Protein AF-A0A7W4C6A5-F1 (afdb_monomer)

Secondary structure (DSSP, 8-state):
---SHHHHHHHHHHHHHHHHTTSPP--HHHHHHHHHHHHH-GGGHHHHHTT--GGG-SSHHHHHHHHHHHHHHHH-

Nearest PDB structures (foldseek):
  7t22-assembly1_F  TM=9.892E-01  e=1.831E-03  Escherichia coli K-12
  8a3v-assembly1_A  TM=8.988E-01  e=1.202E-03  Vibrio cholerae

Radius of gyration: 19.93 Å; Cα contacts (8 Å, |Δi|>4): 23; chains: 1; bounding box: 57×23×45 Å

Structure (mmCIF, N/CA/C/O backbone):
data_AF-A0A7W4C6A5-F1
#
_entry.id   AF-A0A7W4C6A5-F1
#
loop_
_atom_site.group_PDB
_atom_site.id
_atom_site.type_symbol
_atom_site.label_atom_id
_atom_site.label_alt_id
_atom_site.label_comp_id
_atom_site.label_asym_id
_atom_site.label_entity_id
_atom_site.label_seq_id
_atom_site.pdbx_PDB_ins_code
_atom_site.Cartn_x
_atom_site.Cartn_y
_atom_site.Cartn_z
_atom_site.occupancy
_atom_site.B_iso_or_equiv
_atom_site.auth_seq_id
_atom_site.auth_comp_id
_atom_site.auth_asym_id
_atom_site.auth_atom_id
_atom_site.pdbx_PDB_model_num
ATOM 1 N N . MET A 1 1 ? 46.942 -14.336 -28.735 1.00 57.16 1 MET A N 1
ATOM 2 C CA . MET A 1 1 ? 45.825 -14.910 -27.949 1.00 57.16 1 MET A CA 1
ATOM 3 C C . MET A 1 1 ? 45.160 -13.813 -27.112 1.00 57.16 1 MET A C 1
ATOM 5 O O . MET A 1 1 ? 45.542 -13.667 -25.962 1.00 57.16 1 MET A O 1
ATOM 9 N N . SER A 1 2 ? 44.220 -13.008 -27.646 1.00 58.75 2 SER A N 1
ATOM 10 C CA . SER A 1 2 ? 43.496 -12.008 -26.810 1.00 58.75 2 SER A CA 1
ATOM 11 C C . SER A 1 2 ? 42.165 -11.455 -27.367 1.00 58.75 2 SER A C 1
ATOM 13 O O . SER A 1 2 ? 41.694 -10.450 -26.856 1.00 58.75 2 SER A O 1
ATOM 15 N N . GLN A 1 3 ? 41.522 -12.044 -28.388 1.00 60.09 3 GLN A N 1
ATOM 16 C CA . GLN A 1 3 ? 40.284 -11.456 -28.962 1.00 60.09 3 GLN A CA 1
ATOM 17 C C . GLN A 1 3 ? 38.965 -12.146 -28.551 1.00 60.09 3 GLN A C 1
ATOM 19 O O . GLN A 1 3 ? 37.892 -11.739 -28.983 1.00 60.09 3 GLN A O 1
ATOM 24 N N . GLN A 1 4 ? 38.994 -13.152 -27.670 1.00 58.91 4 GLN A N 1
ATOM 25 C CA . GLN A 1 4 ? 37.783 -13.907 -27.292 1.00 58.91 4 GLN A CA 1
ATOM 26 C C . GLN A 1 4 ? 36.895 -13.221 -26.226 1.00 58.91 4 GLN A C 1
ATOM 28 O O . GLN A 1 4 ? 35.734 -13.596 -26.065 1.00 58.91 4 GLN A O 1
ATOM 33 N N . GLY A 1 5 ? 37.374 -12.188 -25.520 1.00 57.06 5 GLY A N 1
ATOM 34 C CA . GLY A 1 5 ? 36.627 -11.548 -24.420 1.00 57.06 5 GLY A CA 1
ATOM 35 C C . GLY A 1 5 ? 35.455 -10.652 -24.856 1.00 57.06 5 GLY A C 1
ATOM 36 O O . GLY A 1 5 ? 34.396 -10.659 -24.225 1.00 57.06 5 GLY A O 1
ATOM 37 N N . ALA A 1 6 ? 35.603 -9.923 -25.967 1.00 61.47 6 ALA A N 1
ATOM 38 C CA . ALA A 1 6 ? 34.640 -8.904 -26.409 1.00 61.47 6 ALA A CA 1
ATOM 39 C C . ALA A 1 6 ? 33.340 -9.482 -27.010 1.00 61.47 6 ALA A C 1
ATOM 41 O O . ALA A 1 6 ? 32.292 -8.833 -27.005 1.00 61.4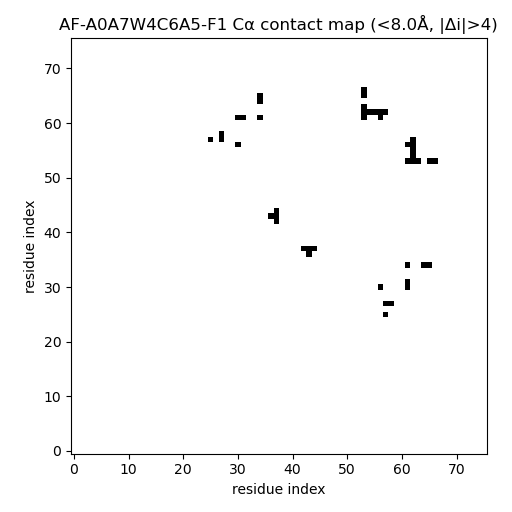7 6 ALA A O 1
ATOM 42 N N . PHE A 1 7 ? 33.370 -10.718 -27.520 1.00 59.84 7 PHE A N 1
ATOM 43 C CA . PHE A 1 7 ? 32.178 -11.390 -28.052 1.00 59.84 7 PHE A CA 1
ATOM 44 C C . PHE A 1 7 ? 31.232 -11.856 -26.930 1.00 59.84 7 PHE A C 1
ATOM 46 O O . PHE A 1 7 ? 30.022 -11.658 -27.016 1.00 59.84 7 PHE A O 1
ATOM 53 N N . LYS A 1 8 ? 31.780 -12.373 -25.822 1.00 60.12 8 LYS A N 1
ATOM 54 C CA . LYS A 1 8 ? 31.003 -12.866 -24.670 1.00 60.12 8 LYS A CA 1
ATOM 55 C C . LYS A 1 8 ? 30.355 -11.740 -23.849 1.00 60.12 8 LYS A C 1
ATOM 57 O O . LYS A 1 8 ? 29.315 -11.958 -23.231 1.00 60.12 8 LYS A O 1
ATOM 62 N N . ALA A 1 9 ? 30.958 -10.549 -23.830 1.00 60.69 9 ALA A N 1
ATOM 63 C CA . ALA A 1 9 ? 30.407 -9.373 -23.149 1.00 60.69 9 ALA A CA 1
ATOM 64 C C . ALA A 1 9 ? 29.152 -8.831 -23.860 1.00 60.69 9 ALA A C 1
ATOM 66 O O . ALA A 1 9 ? 28.117 -8.653 -23.223 1.00 60.69 9 ALA A O 1
ATOM 67 N N . ARG A 1 10 ? 29.213 -8.684 -25.192 1.00 61.91 10 ARG A N 1
ATOM 68 C CA . ARG A 1 10 ? 28.076 -8.239 -26.020 1.00 61.91 1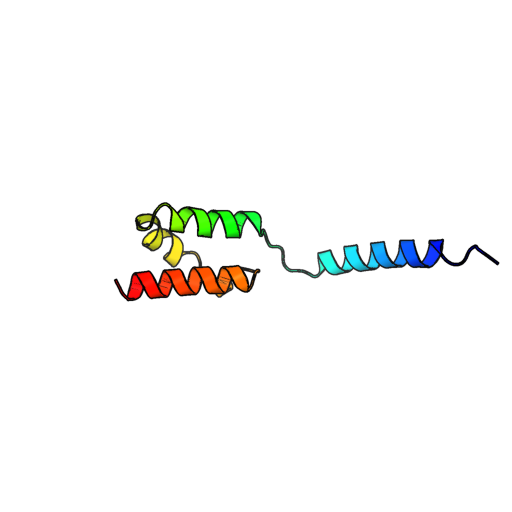0 ARG A CA 1
ATOM 69 C C . ARG A 1 10 ? 26.910 -9.228 -26.033 1.00 61.91 10 ARG A C 1
ATOM 71 O O . ARG A 1 10 ? 25.768 -8.824 -26.219 1.00 61.91 10 ARG A O 1
ATOM 78 N N . ASN A 1 11 ? 27.183 -10.524 -25.866 1.00 65.31 11 ASN A N 1
ATOM 79 C CA . ASN A 1 11 ? 26.117 -11.523 -25.799 1.00 65.31 11 ASN A CA 1
ATOM 80 C C . ASN A 1 11 ? 25.341 -11.435 -24.481 1.00 65.31 11 ASN A C 1
ATOM 82 O O . ASN A 1 11 ? 24.120 -11.377 -24.501 1.00 65.31 11 ASN A O 1
ATOM 86 N N . ARG A 1 12 ? 26.051 -11.288 -23.354 1.00 63.16 12 ARG A N 1
ATOM 87 C CA . ARG A 1 12 ? 25.421 -11.136 -22.035 1.00 63.16 12 ARG A CA 1
ATOM 88 C C . ARG A 1 12 ? 24.502 -9.919 -21.935 1.00 63.16 12 ARG A C 1
ATOM 90 O O . ARG A 1 12 ? 23.452 -10.027 -21.320 1.00 63.16 12 ARG A O 1
ATOM 97 N N . GLN A 1 13 ? 24.874 -8.784 -22.529 1.00 65.94 13 GLN A N 1
ATOM 98 C CA . GLN A 1 13 ? 24.027 -7.584 -22.508 1.00 65.94 13 GLN A CA 1
ATOM 99 C C . GLN A 1 13 ? 22.705 -7.792 -23.257 1.00 65.94 13 GLN A C 1
ATOM 101 O O . GLN A 1 13 ? 21.653 -7.470 -22.716 1.00 65.94 13 GLN A O 1
ATOM 106 N N . ARG A 1 14 ? 22.744 -8.417 -24.442 1.00 66.50 14 ARG A N 1
ATOM 107 C CA . ARG A 1 14 ? 21.528 -8.739 -25.207 1.00 66.50 14 ARG A CA 1
ATOM 108 C C . ARG A 1 14 ? 20.624 -9.732 -24.474 1.00 66.50 14 ARG A C 1
ATOM 110 O O . ARG A 1 14 ? 19.413 -9.552 -24.465 1.00 66.50 14 ARG A O 1
ATOM 117 N N . ASP A 1 15 ? 21.200 -10.737 -23.816 1.00 68.25 15 ASP A N 1
ATOM 118 C CA . ASP A 1 15 ? 20.426 -11.731 -23.062 1.00 68.25 15 ASP A CA 1
ATOM 119 C C . ASP A 1 15 ? 19.694 -11.107 -21.852 1.00 68.25 15 ASP A C 1
ATOM 121 O O . ASP A 1 15 ? 18.560 -11.482 -21.552 1.00 68.25 15 ASP A O 1
ATOM 125 N N . VAL A 1 16 ? 20.306 -10.127 -21.171 1.00 70.31 16 VAL A N 1
ATOM 126 C CA . VAL A 1 16 ? 19.676 -9.377 -20.062 1.00 70.31 16 VAL A CA 1
ATOM 127 C C . VAL A 1 16 ? 18.506 -8.531 -20.563 1.00 70.31 16 VAL A C 1
ATOM 129 O O . VAL A 1 16 ? 17.432 -8.554 -19.966 1.00 70.31 16 VAL A O 1
ATOM 132 N N . GLU A 1 17 ? 18.695 -7.829 -21.676 1.00 68.44 17 GLU A N 1
ATOM 133 C CA . GLU A 1 17 ? 17.687 -6.947 -22.268 1.00 68.44 17 GLU A CA 1
ATOM 134 C C . GLU A 1 17 ? 16.465 -7.737 -22.773 1.00 68.44 17 GLU A C 1
ATOM 136 O O . GLU A 1 17 ? 15.322 -7.370 -22.506 1.00 68.44 17 GLU A O 1
ATOM 141 N N . VAL A 1 18 ? 16.687 -8.902 -23.393 1.00 69.94 18 VAL A N 1
ATOM 142 C CA . VAL A 1 18 ? 15.603 -9.803 -23.823 1.00 69.94 18 VAL A CA 1
ATOM 143 C C . VAL A 1 18 ? 14.873 -10.436 -22.633 1.00 69.94 18 VAL A C 1
ATOM 145 O O . VAL A 1 18 ? 13.663 -10.651 -22.697 1.00 69.94 18 VAL A O 1
ATOM 148 N N . ASN A 1 19 ? 15.569 -10.728 -21.531 1.00 68.00 19 ASN A N 1
ATOM 149 C CA . ASN A 1 19 ? 14.922 -11.227 -20.315 1.00 68.00 19 ASN A CA 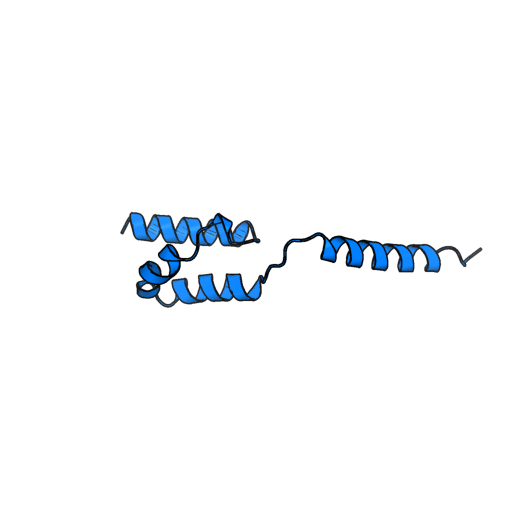1
ATOM 150 C C . ASN A 1 19 ? 14.083 -10.150 -19.613 1.00 68.00 19 ASN A C 1
ATOM 152 O O . ASN A 1 19 ? 13.038 -10.483 -19.057 1.00 68.00 19 ASN A O 1
ATOM 156 N N . ALA A 1 20 ? 14.478 -8.875 -19.690 1.00 66.62 20 ALA A N 1
ATOM 157 C CA . ALA A 1 20 ? 13.682 -7.764 -19.169 1.00 66.62 20 ALA A CA 1
ATOM 158 C C . ALA A 1 20 ?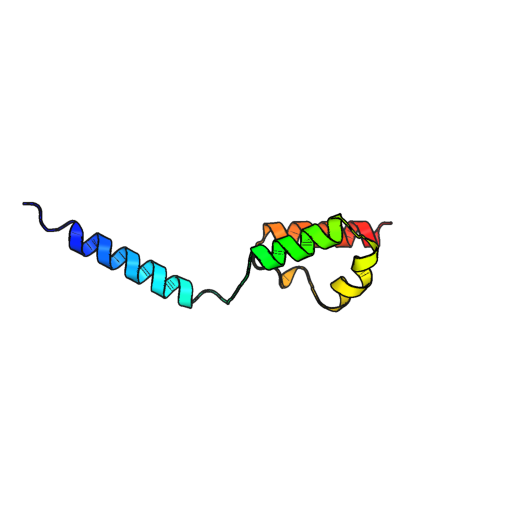 12.331 -7.618 -19.894 1.00 66.62 20 ALA A C 1
ATOM 160 O O . ALA A 1 20 ? 11.331 -7.310 -19.256 1.00 66.62 20 ALA A O 1
ATOM 161 N N . LEU A 1 21 ? 12.269 -7.938 -21.193 1.00 70.75 21 LEU A N 1
ATOM 162 C CA . LEU A 1 21 ? 11.020 -7.950 -21.972 1.00 70.75 21 LEU A CA 1
ATOM 163 C C . LEU A 1 21 ? 10.052 -9.081 -21.580 1.00 70.75 21 LEU A C 1
ATOM 165 O O . LEU A 1 21 ? 8.874 -9.023 -21.924 1.00 70.75 21 LEU A O 1
ATOM 169 N N . LYS A 1 22 ? 10.534 -10.127 -20.896 1.00 76.12 22 LYS A N 1
ATOM 170 C CA . LYS A 1 22 ? 9.706 -11.256 -20.432 1.00 76.12 22 LYS A CA 1
ATOM 171 C C . LYS A 1 22 ? 9.129 -11.040 -19.036 1.00 76.12 22 LYS A C 1
ATOM 173 O O . LYS A 1 22 ? 8.292 -11.831 -18.604 1.00 76.12 22 LYS A O 1
ATOM 178 N N . LEU A 1 23 ? 9.600 -10.023 -18.318 1.00 75.81 23 LEU A N 1
ATOM 179 C CA . LEU A 1 23 ? 9.052 -9.668 -17.020 1.00 75.81 23 LEU A CA 1
ATOM 180 C C . LEU A 1 23 ? 7.743 -8.905 -17.229 1.00 75.81 23 LEU A C 1
ATOM 182 O O . LEU A 1 23 ? 7.702 -7.997 -18.062 1.00 75.81 23 LEU A O 1
ATOM 186 N N . PRO A 1 24 ? 6.677 -9.244 -16.487 1.00 76.94 24 PRO A N 1
ATOM 187 C CA . PRO A 1 24 ? 5.483 -8.422 -16.504 1.00 76.94 24 PRO A CA 1
ATOM 188 C C . PRO A 1 24 ? 5.848 -6.985 -16.087 1.00 76.94 24 PRO A C 1
ATOM 190 O O . PRO A 1 24 ? 6.720 -6.790 -15.224 1.00 76.94 24 PRO A O 1
ATOM 193 N N . PRO A 1 25 ? 5.226 -5.973 -16.717 1.00 83.81 25 PRO A N 1
ATOM 194 C CA . PRO A 1 25 ? 5.478 -4.582 -16.380 1.00 83.81 25 PRO A CA 1
ATOM 195 C C . PRO A 1 25 ? 5.143 -4.349 -14.905 1.00 83.81 25 PRO A C 1
ATOM 197 O O . PRO A 1 25 ? 4.079 -4.738 -14.433 1.00 83.81 25 PRO A O 1
ATOM 200 N N . HIS A 1 26 ? 6.071 -3.733 -14.180 1.00 92.00 26 HIS A N 1
ATOM 201 C CA . HIS A 1 26 ? 5.943 -3.424 -12.759 1.00 92.00 26 HIS A CA 1
ATOM 202 C C . HIS A 1 26 ? 6.637 -2.093 -12.459 1.00 92.00 26 HIS A C 1
ATOM 204 O O . HIS A 1 26 ? 7.520 -1.664 -13.205 1.00 92.00 26 HIS A O 1
ATOM 210 N N . SER A 1 27 ? 6.256 -1.449 -11.356 1.00 96.50 27 SER A N 1
ATOM 211 C CA . SER A 1 27 ? 6.915 -0.237 -10.866 1.00 96.50 27 SER A CA 1
ATOM 212 C C . SER A 1 27 ? 7.142 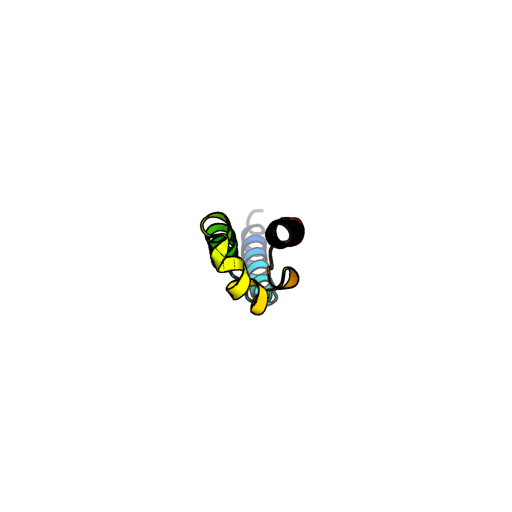-0.333 -9.362 1.00 96.50 27 SER A C 1
ATOM 214 O O . SER A 1 27 ? 6.216 -0.191 -8.568 1.00 96.50 27 SER A O 1
ATOM 216 N N . ILE A 1 28 ? 8.401 -0.545 -8.972 1.00 96.75 28 ILE A N 1
ATOM 217 C CA . ILE A 1 28 ? 8.808 -0.589 -7.559 1.00 96.75 28 ILE A CA 1
ATOM 218 C C . ILE A 1 28 ? 8.552 0.756 -6.866 1.00 96.75 28 ILE A C 1
ATOM 220 O O . ILE A 1 28 ? 8.177 0.781 -5.699 1.00 96.75 28 ILE A O 1
ATOM 224 N N . GLU A 1 29 ? 8.713 1.866 -7.584 1.00 97.94 29 GLU A N 1
ATOM 225 C CA . GLU A 1 29 ? 8.456 3.214 -7.068 1.00 97.94 29 GLU A CA 1
ATOM 226 C C . GLU A 1 29 ? 6.964 3.447 -6.779 1.00 97.94 29 GLU A C 1
ATOM 228 O O . GLU A 1 29 ? 6.609 4.007 -5.739 1.00 97.94 29 GLU A O 1
ATOM 233 N N . ALA A 1 30 ? 6.076 2.964 -7.655 1.00 97.00 30 ALA A N 1
ATOM 234 C CA . ALA A 1 30 ? 4.635 3.025 -7.415 1.00 97.00 30 ALA A CA 1
ATOM 235 C C . ALA A 1 30 ? 4.243 2.188 -6.188 1.00 97.00 30 ALA A C 1
ATOM 237 O O . ALA A 1 30 ? 3.514 2.671 -5.324 1.00 97.00 30 ALA A O 1
ATOM 238 N N . GLU A 1 31 ? 4.788 0.974 -6.063 1.00 98.19 31 GLU A N 1
ATOM 239 C CA . GLU A 1 31 ? 4.574 0.124 -4.886 1.00 98.19 31 GLU A CA 1
ATOM 240 C C . GLU A 1 31 ? 5.022 0.818 -3.588 1.00 98.19 31 GLU A C 1
ATOM 242 O O . GLU A 1 31 ? 4.281 0.845 -2.606 1.00 98.19 31 GLU A O 1
ATOM 247 N N . GLN A 1 32 ? 6.212 1.427 -3.585 1.00 98.50 32 GLN A N 1
ATOM 248 C CA . GLN A 1 32 ? 6.717 2.188 -2.437 1.00 98.50 32 GLN A CA 1
ATOM 249 C C . GLN A 1 32 ? 5.826 3.384 -2.096 1.00 98.50 32 GLN A C 1
ATOM 251 O O . GLN A 1 32 ? 5.605 3.654 -0.917 1.00 98.50 32 GLN A O 1
ATOM 256 N N . SER A 1 33 ? 5.293 4.073 -3.106 1.00 97.88 33 SER A N 1
ATOM 257 C CA . SER A 1 33 ? 4.403 5.221 -2.915 1.00 97.88 33 SER A CA 1
ATOM 258 C C . SER A 1 33 ? 3.091 4.817 -2.242 1.00 97.88 33 SER A C 1
ATOM 260 O O . SER A 1 33 ? 2.638 5.509 -1.334 1.00 97.88 33 SER A O 1
ATOM 262 N N . VAL A 1 34 ? 2.512 3.675 -2.629 1.00 97.50 34 VAL A N 1
ATOM 263 C CA . VAL A 1 34 ? 1.298 3.136 -1.992 1.00 97.50 34 VAL A CA 1
ATOM 264 C C . VAL A 1 34 ? 1.566 2.778 -0.532 1.00 97.50 34 VAL A C 1
ATOM 266 O O . VAL A 1 34 ? 0.845 3.236 0.353 1.00 97.50 34 VAL A O 1
ATOM 269 N N . LEU A 1 35 ? 2.621 2.000 -0.268 1.00 98.38 35 LEU A N 1
ATOM 270 C CA . LEU A 1 35 ? 2.965 1.593 1.097 1.00 98.38 35 LEU A CA 1
ATOM 271 C C . LEU A 1 35 ? 3.276 2.802 1.983 1.00 98.38 35 LEU A C 1
ATOM 273 O O . LEU A 1 35 ? 2.757 2.903 3.090 1.00 98.38 35 LEU A O 1
ATOM 277 N N . GLY A 1 36 ? 4.094 3.732 1.487 1.00 98.12 36 GLY A N 1
ATOM 278 C CA . GLY A 1 36 ? 4.446 4.950 2.207 1.00 98.12 36 GLY A CA 1
ATOM 279 C C . GLY A 1 36 ? 3.230 5.834 2.479 1.00 98.12 36 GLY A C 1
ATOM 280 O O . GLY A 1 36 ? 3.086 6.332 3.590 1.00 98.12 36 GLY A O 1
ATOM 281 N N . GLY A 1 37 ? 2.327 5.975 1.506 1.00 97.50 37 GLY A N 1
ATOM 282 C CA . GLY A 1 37 ? 1.080 6.721 1.671 1.00 97.50 37 GLY A CA 1
A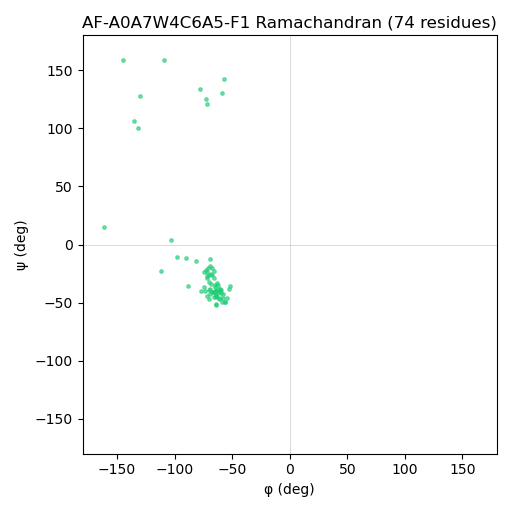TOM 283 C C . GLY A 1 37 ? 0.209 6.155 2.791 1.00 97.50 37 GLY A C 1
ATOM 284 O O . GLY A 1 37 ? -0.175 6.891 3.693 1.00 97.50 37 GLY A O 1
ATOM 285 N N . LEU A 1 38 ? -0.021 4.840 2.792 1.00 97.12 38 LEU A N 1
ATOM 286 C CA . LEU A 1 38 ? -0.812 4.170 3.830 1.00 97.12 38 LEU A CA 1
ATOM 287 C C . LEU A 1 38 ? -0.138 4.167 5.212 1.00 97.12 38 LEU A C 1
ATOM 289 O O . LEU A 1 38 ? -0.819 4.098 6.230 1.00 97.12 38 LEU A O 1
ATOM 293 N N . MET A 1 39 ? 1.195 4.239 5.275 1.00 96.12 39 MET A N 1
ATOM 294 C CA . MET A 1 39 ? 1.917 4.405 6.544 1.00 96.12 39 MET A CA 1
ATOM 295 C C . MET A 1 39 ? 1.764 5.814 7.132 1.00 96.12 39 MET A C 1
ATOM 297 O O . MET A 1 39 ? 1.894 5.980 8.344 1.00 96.12 39 MET A O 1
ATOM 301 N N . LEU A 1 40 ? 1.533 6.823 6.289 1.00 97.31 40 LEU A N 1
ATOM 302 C CA . LEU A 1 40 ? 1.339 8.214 6.706 1.00 97.31 40 LEU A CA 1
ATOM 303 C C . LEU A 1 40 ? -0.129 8.527 7.019 1.00 97.31 40 LEU A C 1
ATOM 305 O O . LEU A 1 40 ? -0.396 9.308 7.929 1.00 97.31 40 LEU A O 1
ATOM 309 N N . ASP A 1 41 ? -1.055 7.929 6.272 1.00 96.50 41 ASP A N 1
ATOM 310 C CA . ASP A 1 41 ? -2.496 8.137 6.391 1.00 96.50 41 ASP A CA 1
ATOM 311 C C . ASP A 1 41 ? -3.227 6.788 6.425 1.00 96.50 41 ASP A C 1
ATOM 313 O O . ASP A 1 41 ? -3.460 6.152 5.394 1.00 96.50 41 ASP A O 1
ATOM 317 N N . ALA A 1 42 ? -3.604 6.362 7.631 1.00 90.75 42 ALA A N 1
ATOM 318 C CA . ALA A 1 42 ? -4.356 5.129 7.833 1.00 90.75 42 ALA A CA 1
ATOM 319 C C . ALA A 1 42 ? -5.824 5.244 7.379 1.00 90.75 42 ALA A C 1
ATOM 321 O O . ALA A 1 42 ? -6.427 4.225 7.053 1.00 90.75 42 ALA A O 1
ATOM 322 N N . GLU A 1 43 ? -6.402 6.451 7.292 1.00 93.94 43 GLU A N 1
ATOM 323 C CA . GLU A 1 43 ? -7.780 6.644 6.803 1.00 93.94 43 GLU A CA 1
ATOM 324 C C . GLU A 1 43 ? -7.883 6.390 5.291 1.00 93.94 43 GLU A C 1
ATOM 326 O O . GLU A 1 43 ? -8.957 6.101 4.759 1.00 93.94 43 GLU A O 1
ATOM 331 N N . ALA A 1 44 ? -6.760 6.452 4.571 1.00 95.75 44 ALA A N 1
ATOM 332 C CA . ALA A 1 44 ? -6.704 6.063 3.168 1.00 95.75 44 ALA A CA 1
ATOM 333 C C . ALA A 1 44 ? -6.869 4.545 2.949 1.00 95.75 44 ALA A C 1
ATOM 335 O O . ALA A 1 44 ? -7.088 4.134 1.806 1.00 95.75 44 ALA A O 1
ATOM 336 N N . TRP A 1 45 ? -6.792 3.724 4.006 1.00 96.06 45 TRP A N 1
ATOM 337 C CA . TRP A 1 45 ? -6.864 2.263 3.921 1.00 96.06 45 TRP A CA 1
ATOM 338 C C . TRP A 1 45 ? -8.135 1.762 3.234 1.00 96.06 45 TRP A C 1
ATOM 340 O O . TRP A 1 45 ? -8.044 0.970 2.292 1.00 96.06 45 TRP A O 1
ATOM 350 N N . ASP A 1 46 ? -9.302 2.256 3.650 1.00 93.88 46 ASP A N 1
ATOM 351 C CA . ASP A 1 46 ? -10.595 1.791 3.135 1.00 93.88 46 ASP A CA 1
ATOM 352 C C . ASP A 1 46 ? -10.679 1.965 1.616 1.00 93.88 46 ASP A C 1
ATOM 354 O O . ASP A 1 46 ? -11.042 1.047 0.891 1.00 93.88 46 ASP A O 1
ATOM 358 N N . ARG A 1 47 ? -10.214 3.111 1.104 1.00 95.38 47 ARG A N 1
ATOM 359 C CA . ARG A 1 47 ? -10.212 3.384 -0.340 1.00 95.38 47 ARG A CA 1
ATOM 360 C C . ARG A 1 47 ? -9.204 2.533 -1.108 1.00 95.38 47 ARG A C 1
ATOM 362 O O . ARG A 1 47 ? -9.468 2.147 -2.242 1.00 95.38 47 ARG A O 1
ATOM 369 N N . VAL A 1 48 ? -8.015 2.309 -0.547 1.00 96.25 48 VAL A N 1
ATOM 370 C CA . VAL A 1 48 ? -6.943 1.593 -1.259 1.00 96.25 48 VAL A CA 1
ATOM 371 C C . VAL A 1 48 ? -7.201 0.088 -1.276 1.00 96.25 48 VAL A C 1
ATOM 373 O O . VAL A 1 48 ? -6.985 -0.549 -2.306 1.00 96.25 48 VAL A O 1
ATOM 376 N N . SER A 1 49 ? -7.691 -0.474 -0.171 1.00 94.94 49 SER A N 1
ATOM 377 C CA . SER A 1 49 ? -7.956 -1.913 -0.039 1.00 94.94 49 SER A CA 1
ATOM 378 C C . SER A 1 49 ? -9.099 -2.419 -0.931 1.00 94.94 49 SER A C 1
ATOM 380 O O . SER A 1 49 ? -9.132 -3.601 -1.260 1.00 94.94 49 SER A O 1
ATOM 382 N N . GLU A 1 50 ? -9.983 -1.536 -1.405 1.00 95.50 50 GLU A N 1
ATOM 383 C CA . GLU A 1 50 ? -10.981 -1.861 -2.436 1.00 95.50 50 GLU A CA 1
ATOM 384 C C . GLU A 1 50 ? -10.366 -2.101 -3.826 1.00 95.50 50 GLU A C 1
ATOM 386 O O . GLU A 1 50 ? -10.954 -2.803 -4.651 1.00 95.50 50 GLU A O 1
ATOM 391 N N . ALA A 1 51 ? -9.205 -1.503 -4.106 1.00 96.31 51 ALA A N 1
ATOM 392 C CA . ALA A 1 51 ? -8.604 -1.478 -5.439 1.00 96.31 51 ALA A CA 1
ATOM 393 C C . ALA A 1 51 ? -7.312 -2.297 -5.556 1.00 96.31 51 ALA A C 1
ATOM 395 O O . ALA A 1 51 ? -6.935 -2.657 -6.670 1.00 96.31 51 ALA A O 1
ATOM 396 N N . VAL A 1 52 ? -6.622 -2.551 -4.442 1.00 96.62 52 VAL A N 1
ATOM 397 C CA . VAL A 1 52 ? -5.298 -3.182 -4.417 1.00 96.62 52 VAL A CA 1
ATOM 398 C C . VAL A 1 52 ? -5.285 -4.332 -3.419 1.00 96.62 52 VAL A C 1
ATOM 400 O O . VAL A 1 52 ? -5.607 -4.146 -2.244 1.00 96.62 52 VAL A O 1
ATOM 403 N N . VAL A 1 53 ? -4.843 -5.504 -3.872 1.00 97.25 53 VAL A N 1
ATOM 404 C CA . VAL A 1 53 ? -4.621 -6.688 -3.028 1.00 97.25 53 VAL A CA 1
ATOM 405 C C . VAL A 1 53 ? -3.122 -6.979 -2.874 1.00 97.25 53 VAL A C 1
ATOM 407 O O . VAL A 1 53 ? -2.318 -6.541 -3.703 1.00 97.25 53 VAL A O 1
ATOM 410 N N . PRO A 1 54 ? -2.687 -7.724 -1.835 1.00 97.56 54 PRO A N 1
ATOM 411 C CA . PRO A 1 54 ? -1.270 -8.035 -1.645 1.00 97.56 54 PRO A CA 1
ATOM 412 C C . PRO A 1 54 ? -0.601 -8.640 -2.886 1.00 97.56 54 PRO A C 1
ATOM 414 O O . PRO A 1 54 ? 0.566 -8.362 -3.152 1.00 97.56 54 PRO A O 1
ATOM 417 N N . GLU A 1 55 ? -1.312 -9.466 -3.651 1.00 96.88 55 GLU A N 1
ATOM 418 C CA . GLU A 1 55 ? -0.791 -10.170 -4.823 1.00 96.88 55 GLU A CA 1
ATOM 419 C C . GLU A 1 55 ? -0.400 -9.236 -5.979 1.00 96.88 55 GLU A C 1
ATOM 421 O O . GLU A 1 55 ? 0.474 -9.620 -6.765 1.00 96.88 55 GLU A O 1
ATOM 426 N N . ASP A 1 56 ? -0.960 -8.021 -6.032 1.00 96.06 56 ASP A N 1
ATOM 427 C CA . ASP A 1 56 ? -0.680 -7.014 -7.065 1.00 96.06 56 ASP A CA 1
ATOM 428 C C . ASP A 1 56 ? 0.745 -6.453 -6.969 1.00 96.06 56 ASP A C 1
ATOM 430 O O . ASP A 1 56 ? 1.324 -6.018 -7.966 1.00 96.06 56 ASP A O 1
ATOM 434 N N . PHE A 1 57 ? 1.354 -6.498 -5.781 1.00 97.12 57 PHE A N 1
ATOM 435 C CA . PHE A 1 57 ? 2.736 -6.073 -5.595 1.00 97.12 57 PHE A CA 1
ATOM 436 C C . PHE A 1 57 ? 3.696 -7.099 -6.201 1.00 97.12 57 PHE A C 1
ATOM 438 O O . PHE A 1 57 ? 3.711 -8.274 -5.824 1.00 97.12 57 PHE A O 1
ATOM 445 N N . TYR A 1 58 ? 4.583 -6.659 -7.088 1.00 96.12 58 TYR A N 1
ATOM 446 C CA . TYR A 1 58 ? 5.593 -7.522 -7.691 1.00 96.12 58 TYR A CA 1
ATOM 447 C C . TYR A 1 58 ? 6.647 -7.950 -6.658 1.00 96.12 58 TYR A C 1
ATOM 449 O O . TYR A 1 58 ? 7.027 -9.129 -6.580 1.00 96.12 58 TYR A O 1
ATOM 457 N N . SER A 1 59 ? 7.096 -7.024 -5.806 1.00 97.25 59 SER A N 1
ATOM 458 C CA . SER A 1 59 ? 8.077 -7.323 -4.761 1.00 97.25 59 SER A CA 1
ATOM 459 C C . SER A 1 59 ? 7.461 -8.167 -3.648 1.00 97.25 59 SER A C 1
ATOM 461 O O . SER A 1 59 ? 6.555 -7.729 -2.943 1.00 97.25 59 SER A O 1
ATOM 463 N N . ARG A 1 60 ? 8.015 -9.362 -3.402 1.00 97.62 60 ARG A N 1
ATOM 464 C CA . ARG A 1 60 ? 7.605 -10.212 -2.268 1.00 97.62 60 ARG A CA 1
ATOM 465 C C . ARG A 1 60 ? 7.656 -9.460 -0.936 1.00 97.62 60 ARG A C 1
ATOM 467 O O . ARG A 1 60 ? 6.779 -9.659 -0.103 1.00 97.62 60 ARG A O 1
ATOM 474 N N . SER A 1 61 ? 8.661 -8.611 -0.738 1.00 98.50 61 SER A N 1
ATOM 475 C CA . SER A 1 61 ? 8.779 -7.810 0.481 1.00 98.50 61 SER A CA 1
ATOM 476 C C . SER A 1 61 ? 7.618 -6.832 0.625 1.00 98.50 61 SER A C 1
ATOM 478 O O . SER A 1 61 ? 7.068 -6.710 1.713 1.00 98.50 61 SER A O 1
ATOM 480 N N . HIS A 1 62 ? 7.192 -6.199 -0.468 1.00 98.56 62 HIS A N 1
ATOM 481 C CA . HIS A 1 62 ? 6.060 -5.278 -0.445 1.00 98.56 62 HIS A CA 1
ATOM 482 C C . HIS A 1 62 ? 4.731 -6.001 -0.195 1.00 98.56 62 HIS A C 1
ATOM 484 O O . HIS A 1 62 ? 3.955 -5.532 0.633 1.00 98.56 62 HIS A O 1
ATOM 490 N N . ARG A 1 63 ? 4.52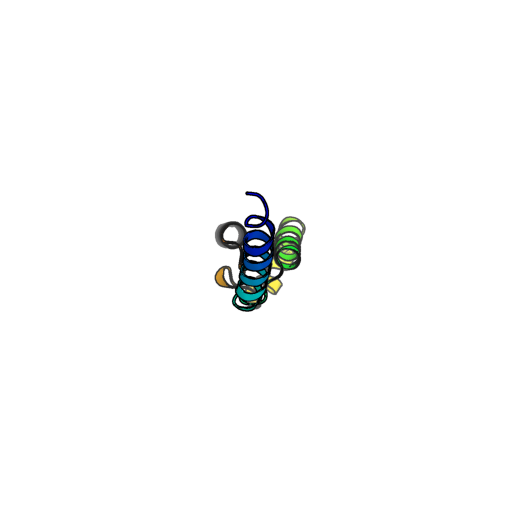9 -7.201 -0.770 1.00 98.56 63 ARG A N 1
ATOM 491 C CA . ARG A 1 63 ? 3.371 -8.056 -0.427 1.00 98.56 63 ARG A CA 1
ATOM 492 C C . ARG A 1 63 ? 3.284 -8.313 1.075 1.00 98.56 63 ARG A C 1
ATOM 494 O O . ARG A 1 63 ? 2.215 -8.1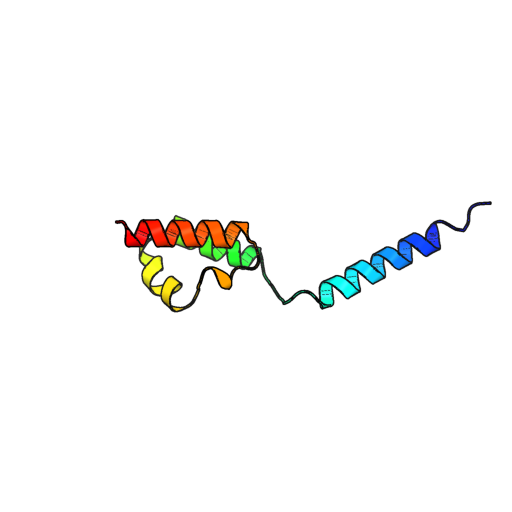99 1.668 1.00 98.56 63 ARG A O 1
ATOM 501 N N . MET A 1 64 ? 4.416 -8.663 1.697 1.00 98.69 64 MET A N 1
ATOM 502 C CA . MET A 1 64 ? 4.470 -8.955 3.133 1.00 98.69 64 MET A CA 1
ATOM 503 C C . MET A 1 64 ? 4.139 -7.724 3.980 1.00 98.69 64 MET A C 1
ATOM 505 O O . MET A 1 64 ? 3.435 -7.859 4.977 1.00 98.69 64 MET A O 1
ATOM 509 N N . ILE A 1 65 ? 4.610 -6.541 3.577 1.00 98.44 65 ILE A N 1
ATOM 510 C CA . ILE A 1 65 ? 4.299 -5.284 4.268 1.00 98.44 65 ILE A CA 1
ATOM 511 C C . ILE A 1 65 ? 2.800 -4.991 4.168 1.00 98.44 65 ILE A C 1
ATOM 513 O O . ILE A 1 65 ? 2.157 -4.831 5.201 1.00 98.44 65 ILE A O 1
ATOM 517 N N . PHE A 1 66 ? 2.227 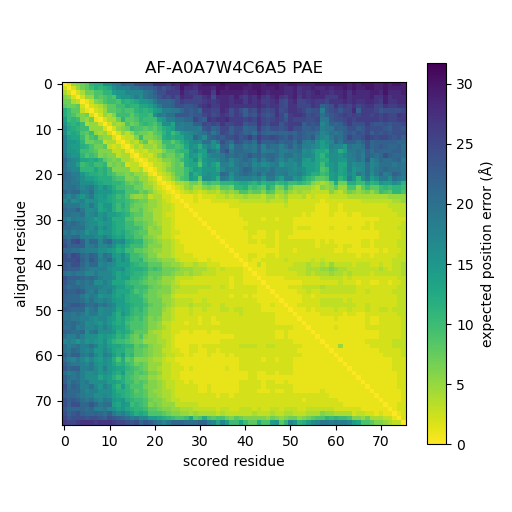-5.002 2.961 1.00 98.44 66 PHE A N 1
ATOM 518 C CA . PHE A 1 66 ? 0.800 -4.729 2.765 1.00 98.44 66 PHE A CA 1
ATOM 519 C C . PHE A 1 66 ? -0.087 -5.727 3.529 1.00 98.44 66 PHE A C 1
ATOM 521 O O . PHE A 1 66 ? -1.020 -5.331 4.220 1.00 98.44 66 PHE A O 1
ATOM 528 N N . THR A 1 67 ? 0.269 -7.018 3.511 1.00 98.12 67 THR A N 1
ATOM 529 C CA . THR A 1 67 ? -0.429 -8.061 4.288 1.00 98.12 67 THR A CA 1
ATOM 530 C C . THR A 1 67 ? -0.381 -7.784 5.794 1.00 98.12 67 THR A C 1
ATOM 532 O O . THR A 1 67 ? -1.353 -8.025 6.506 1.00 98.12 67 THR A O 1
ATOM 535 N N . ALA A 1 68 ? 0.754 -7.307 6.312 1.00 97.75 68 ALA A N 1
ATOM 536 C CA . ALA A 1 68 ? 0.875 -6.965 7.725 1.00 97.75 68 ALA A CA 1
ATOM 537 C C . ALA A 1 68 ? 0.014 -5.747 8.087 1.00 97.75 68 ALA A C 1
ATOM 539 O O . ALA A 1 68 ? -0.641 -5.769 9.125 1.00 97.75 68 ALA A O 1
ATOM 540 N N . MET A 1 69 ? -0.027 -4.729 7.221 1.00 97.00 69 MET A N 1
ATOM 541 C CA . MET A 1 69 ? -0.898 -3.560 7.390 1.00 97.00 69 MET A CA 1
ATOM 542 C C . MET A 1 69 ? -2.370 -3.977 7.419 1.00 97.00 69 MET A C 1
ATOM 544 O O . MET A 1 69 ? -3.076 -3.606 8.350 1.00 97.00 69 MET A O 1
ATOM 548 N N . GLN A 1 70 ? -2.793 -4.845 6.495 1.00 96.25 70 GLN A N 1
ATOM 549 C CA . GLN A 1 70 ? -4.152 -5.389 6.479 1.00 96.25 70 GLN A CA 1
ATOM 550 C C . GLN A 1 70 ? -4.516 -6.074 7.797 1.00 96.25 70 GLN A C 1
ATOM 552 O O . GLN A 1 70 ? -5.540 -5.763 8.394 1.00 96.25 70 GLN A O 1
ATOM 557 N N . ARG A 1 71 ? -3.647 -6.961 8.295 1.00 96.44 71 ARG A N 1
ATOM 558 C CA . ARG A 1 71 ? -3.881 -7.652 9.572 1.00 96.44 71 ARG A CA 1
ATOM 559 C C . ARG A 1 71 ? -3.991 -6.692 10.748 1.00 96.44 71 ARG A C 1
ATOM 561 O O . ARG A 1 71 ? -4.779 -6.944 11.650 1.00 96.44 71 ARG A O 1
ATOM 568 N N . LEU A 1 72 ? -3.189 -5.627 10.758 1.00 95.12 72 LEU A N 1
ATOM 569 C CA . LEU A 1 72 ? -3.260 -4.612 11.804 1.00 95.12 72 LEU A CA 1
ATOM 570 C C . LEU A 1 72 ? -4.613 -3.899 11.775 1.00 95.12 72 LEU A C 1
ATOM 572 O O . LEU A 1 72 ? -5.235 -3.794 12.827 1.00 95.12 72 LEU A O 1
ATOM 576 N N . MET A 1 73 ? -5.088 -3.506 10.590 1.00 93.44 73 MET A N 1
ATOM 577 C CA . MET A 1 73 ? -6.389 -2.850 10.411 1.00 93.44 73 MET A CA 1
ATOM 578 C C . MET A 1 73 ? -7.572 -3.761 10.763 1.00 93.44 73 MET A C 1
ATOM 580 O O . MET A 1 73 ? -8.551 -3.290 11.321 1.00 93.44 73 MET A O 1
ATOM 584 N N . GLU A 1 74 ? -7.475 -5.066 10.493 1.00 89.88 74 GLU A N 1
ATOM 585 C CA . GLU A 1 74 ? -8.492 -6.054 10.891 1.00 89.88 74 GLU A CA 1
ATOM 586 C C . GLU A 1 74 ? -8.500 -6.338 12.406 1.00 89.88 74 GLU A C 1
ATOM 588 O O . GLU A 1 74 ? -9.498 -6.822 12.939 1.00 89.88 74 GLU A O 1
ATOM 593 N N . SER A 1 75 ? -7.376 -6.098 13.091 1.00 89.31 75 SER A N 1
ATOM 594 C CA . SER A 1 75 ? -7.203 -6.377 14.525 1.00 89.31 75 SER A CA 1
ATOM 595 C C . SER A 1 75 ? -7.401 -5.170 15.448 1.00 89.31 75 SER A C 1
ATOM 597 O O . SER A 1 75 ? -7.409 -5.356 16.668 1.00 89.31 75 SER A O 1
ATOM 599 N N . GLY A 1 76 ? -7.490 -3.963 14.881 1.00 68.00 76 GLY A N 1
ATOM 600 C CA . GLY A 1 76 ? -7.771 -2.714 15.598 1.00 68.00 76 GLY A CA 1
ATOM 601 C C . GLY A 1 76 ? -9.257 -2.529 15.854 1.00 68.00 76 GLY A C 1
ATOM 602 O O . GLY A 1 76 ? -9.581 -2.004 16.942 1.00 68.00 76 GLY A O 1
#

Solvent-accessible surface area (backbone atoms only — not comparable to full-atom values): 4682 Å² total; per-residue (Å²): 143,84,77,73,63,67,62,59,54,59,48,53,54,52,56,52,57,57,52,58,73,69,48,78,91,80,54,71,67,58,52,51,50,53,55,52,48,46,74,75,34,65,82,52,42,70,70,45,61,76,77,51,58,47,83,77,42,84,48,69,68,54,22,53,51,49,49,50,53,51,53,49,66,78,70,108

Mean predicted aligned error: 9.41 Å

Foldseek 3Di:
DPDPPPVVVVVVVVVVVVVVVVDDDDDPVVLCVVLVVCVVPVVCVVVVVVPDALVNHPDPVSSVSVVVSVVVVVVD

Sequence (76 aa):
MSQQGAFKARNRQRDVEVNALKLPPHSIEAEQSVLGGLMLDAEAWDRVSEAVVPEDFYSRSHRMIFTAMQRLMESG

pLDDT: mean 86.04, std 14.96, range [57.06, 98.69]